Protein AF-A0A4R4WK61-F1 (afdb_monomer)

Organism: NCBI:txid1848329

Secondary structure (DSSP, 8-state):
--HHHHHTTT--SS----HHHHHHTTHHHHHHHHHTT---S-TTSHHHHHHHHHHHHHHHHHHHHHHHHHHHHHHHHHHHHHHHHHHHHHHHHHTTS-SS--TTSHHHHHHHHTTT-S---HHHHHHHHT--HHHHHHHHHHHHHTTS----------------

Structure (mmCIF, N/CA/C/O backbone):
data_AF-A0A4R4WK61-F1
#
_entry.id   AF-A0A4R4WK61-F1
#
loop_
_atom_site.group_PDB
_atom_site.id
_atom_site.type_symbol
_atom_site.label_atom_id
_atom_site.label_alt_id
_atom_site.label_comp_id
_atom_site.label_asym_id
_atom_site.label_entity_id
_atom_site.label_seq_id
_atom_site.pdbx_PDB_ins_code
_atom_site.Cartn_x
_atom_site.Cartn_y
_atom_site.Cartn_z
_atom_site.occupancy
_atom_site.B_iso_or_equiv
_atom_site.auth_seq_id
_atom_site.auth_comp_id
_atom_site.auth_asym_id
_atom_site.auth_atom_id
_atom_site.pdbx_PDB_model_num
ATOM 1 N N . MET A 1 1 ? 21.334 6.681 -13.373 1.00 48.00 1 MET A N 1
ATOM 2 C CA . MET A 1 1 ? 20.797 8.040 -13.157 1.00 48.00 1 MET A CA 1
ATOM 3 C C . MET A 1 1 ? 19.578 8.226 -14.051 1.00 48.00 1 MET A C 1
ATOM 5 O O . MET A 1 1 ? 19.728 8.581 -15.206 1.00 48.00 1 MET A O 1
ATOM 9 N N . VAL A 1 2 ? 18.388 7.900 -13.543 1.00 43.56 2 VAL A N 1
ATOM 10 C CA . VAL A 1 2 ? 17.091 8.141 -14.221 1.00 43.56 2 VAL A CA 1
ATOM 11 C C . VAL A 1 2 ? 16.213 9.038 -13.342 1.00 43.56 2 VAL A C 1
ATOM 13 O O . VAL A 1 2 ? 15.595 9.976 -13.834 1.00 43.56 2 VAL A O 1
ATOM 16 N N . HIS A 1 3 ? 16.278 8.849 -12.017 1.00 34.69 3 HIS A N 1
ATOM 17 C CA . HIS A 1 3 ? 15.588 9.678 -11.024 1.00 34.69 3 HIS A CA 1
ATOM 18 C C . HIS A 1 3 ? 15.905 11.181 -11.159 1.00 34.69 3 HIS A C 1
ATOM 20 O O . HIS A 1 3 ? 15.008 12.008 -11.071 1.00 34.69 3 HIS A O 1
ATOM 26 N N . THR A 1 4 ? 17.153 11.544 -11.470 1.00 37.31 4 THR A N 1
ATOM 27 C CA . THR A 1 4 ? 17.595 12.946 -11.564 1.00 37.31 4 THR A CA 1
ATOM 28 C C . THR A 1 4 ? 16.980 13.696 -12.753 1.00 37.31 4 THR A C 1
ATOM 30 O O . THR A 1 4 ? 16.791 14.908 -12.687 1.00 37.31 4 THR A O 1
ATOM 33 N N . VAL A 1 5 ? 16.639 12.993 -13.840 1.00 51.41 5 VAL A N 1
ATOM 34 C CA . VAL A 1 5 ? 16.038 13.608 -15.037 1.00 51.41 5 VAL A CA 1
ATOM 35 C C . VAL A 1 5 ? 14.544 13.874 -14.825 1.00 51.41 5 VAL A C 1
ATOM 37 O O . VAL A 1 5 ? 14.046 14.913 -15.255 1.00 51.41 5 VAL A O 1
ATOM 40 N N . LEU A 1 6 ? 13.845 12.993 -14.100 1.00 42.66 6 LEU A N 1
ATOM 41 C CA . LEU A 1 6 ? 12.418 13.147 -13.794 1.00 42.66 6 LEU A CA 1
ATOM 42 C C . LEU A 1 6 ? 12.159 14.266 -12.772 1.00 42.66 6 LEU A C 1
ATOM 44 O O . LEU A 1 6 ? 11.209 15.033 -12.926 1.00 42.66 6 LEU A O 1
ATOM 48 N N . THR A 1 7 ? 13.054 14.456 -11.796 1.00 39.53 7 THR A N 1
ATOM 49 C CA . THR A 1 7 ? 12.974 15.566 -10.828 1.00 39.53 7 THR A CA 1
ATOM 50 C C . THR A 1 7 ? 13.094 16.942 -11.495 1.00 39.53 7 THR A C 1
ATOM 52 O O . THR A 1 7 ? 12.473 17.902 -11.047 1.00 39.53 7 THR A O 1
ATOM 55 N N . ARG A 1 8 ? 13.828 17.054 -12.612 1.00 39.38 8 ARG A N 1
ATOM 56 C CA . ARG A 1 8 ? 14.071 18.340 -13.289 1.00 39.38 8 ARG A CA 1
ATOM 57 C C . ARG A 1 8 ? 12.855 18.882 -14.062 1.00 39.38 8 ARG A C 1
ATOM 59 O O . ARG A 1 8 ? 12.903 20.021 -14.515 1.00 39.38 8 ARG A O 1
ATOM 66 N N . ARG A 1 9 ? 11.775 18.101 -14.215 1.00 39.88 9 ARG A N 1
ATOM 67 C CA . ARG A 1 9 ? 10.531 18.516 -14.901 1.00 39.88 9 ARG A CA 1
ATOM 68 C C . ARG A 1 9 ? 9.332 18.762 -13.972 1.00 39.88 9 ARG A C 1
ATOM 70 O O . ARG A 1 9 ? 8.258 19.070 -14.470 1.00 39.88 9 ARG A O 1
ATOM 77 N N . GLY A 1 10 ? 9.510 18.683 -12.649 1.00 35.91 10 GLY A N 1
ATOM 78 C CA . GLY A 1 10 ? 8.531 19.198 -11.676 1.00 35.91 10 GLY A CA 1
ATOM 79 C C . GLY A 1 10 ? 7.211 18.423 -11.544 1.00 35.91 10 GLY A C 1
ATOM 80 O O . GLY A 1 10 ? 6.197 19.032 -11.227 1.00 35.91 10 GLY A O 1
ATOM 81 N N . LEU A 1 11 ? 7.194 17.104 -11.771 1.00 41.16 11 LEU A N 1
ATOM 82 C CA . LEU A 1 11 ? 5.950 16.319 -11.888 1.00 41.16 11 LEU A CA 1
ATOM 83 C C . LEU A 1 11 ? 5.511 15.509 -10.648 1.00 41.16 11 LEU A C 1
ATOM 85 O O . LEU A 1 11 ? 4.635 14.663 -10.784 1.00 41.16 11 LEU A O 1
ATOM 89 N N . THR A 1 12 ? 6.040 15.734 -9.438 1.00 32.94 12 THR A N 1
ATOM 90 C CA . THR A 1 12 ? 5.557 14.995 -8.245 1.00 32.94 12 THR A CA 1
ATOM 91 C C . THR A 1 12 ? 5.634 15.805 -6.950 1.00 32.94 12 THR A C 1
ATOM 93 O O . THR A 1 12 ? 6.731 16.097 -6.474 1.00 32.94 12 THR A O 1
ATOM 96 N N . THR A 1 13 ? 4.480 16.095 -6.337 1.00 41.44 13 THR A N 1
ATOM 97 C CA . THR A 1 13 ? 4.369 16.784 -5.029 1.00 41.44 13 THR A CA 1
ATOM 98 C C . THR A 1 13 ? 3.861 15.873 -3.903 1.00 41.44 13 THR A C 1
ATOM 100 O O . THR A 1 13 ? 3.838 16.281 -2.744 1.00 41.44 13 THR A O 1
ATOM 103 N N . ARG A 1 14 ? 3.470 14.624 -4.188 1.00 37.12 14 ARG A N 1
ATOM 104 C CA . ARG A 1 14 ? 3.131 13.622 -3.165 1.00 37.12 14 ARG A CA 1
ATOM 105 C C . ARG A 1 14 ? 3.084 12.228 -3.791 1.00 37.12 14 ARG A C 1
ATOM 107 O O . ARG A 1 14 ? 2.552 12.087 -4.879 1.00 37.12 14 ARG A O 1
ATOM 114 N N . ALA A 1 15 ? 3.624 11.246 -3.071 1.00 34.47 15 ALA A N 1
ATOM 115 C CA . ALA A 1 15 ? 3.823 9.846 -3.458 1.00 34.47 15 ALA A CA 1
ATOM 116 C C . ALA A 1 15 ? 4.936 9.614 -4.498 1.00 34.47 15 ALA A C 1
ATOM 118 O O . ALA A 1 15 ? 4.737 9.644 -5.708 1.00 34.47 15 ALA A O 1
ATOM 119 N N . ILE A 1 16 ? 6.135 9.310 -3.992 1.00 39.41 16 ILE A N 1
ATOM 120 C CA . ILE A 1 16 ? 7.123 8.553 -4.758 1.00 39.41 16 ILE A CA 1
ATOM 121 C C . ILE A 1 16 ? 6.567 7.130 -4.824 1.00 39.41 16 ILE A C 1
ATOM 123 O O . ILE A 1 16 ? 6.782 6.336 -3.909 1.00 39.41 16 ILE A O 1
ATOM 127 N N . LEU A 1 17 ? 5.823 6.815 -5.888 1.00 36.25 17 LEU A N 1
ATOM 128 C CA . LEU A 1 17 ? 5.718 5.431 -6.343 1.00 36.25 17 LEU A CA 1
ATOM 129 C C . LEU A 1 17 ? 7.150 4.896 -6.393 1.00 36.25 17 LEU A C 1
ATOM 131 O O . LEU A 1 17 ? 8.021 5.591 -6.934 1.00 36.25 17 LEU A O 1
ATOM 135 N N . PRO A 1 18 ? 7.450 3.721 -5.823 1.00 41.94 18 PRO A N 1
ATOM 136 C CA . PRO A 1 18 ? 8.773 3.154 -5.937 1.00 41.94 18 PRO A CA 1
ATOM 137 C C . PRO A 1 18 ? 8.938 2.653 -7.375 1.00 41.94 18 PRO A C 1
ATOM 139 O O . PRO A 1 18 ? 8.938 1.460 -7.655 1.00 41.94 18 PRO A O 1
ATOM 142 N N . ILE A 1 19 ? 9.138 3.593 -8.300 1.00 45.56 19 ILE A N 1
ATOM 143 C CA . ILE A 1 19 ? 9.627 3.370 -9.658 1.00 45.56 19 ILE A CA 1
ATOM 144 C C . ILE A 1 19 ? 10.901 2.523 -9.563 1.00 45.56 19 ILE A C 1
ATOM 146 O O . ILE A 1 19 ? 11.112 1.624 -10.362 1.00 45.56 19 ILE A O 1
ATOM 150 N N . SER A 1 20 ? 11.703 2.723 -8.512 1.00 44.22 20 SER A N 1
ATOM 151 C CA . SER A 1 20 ? 12.846 1.877 -8.176 1.00 44.22 20 SER A CA 1
ATOM 152 C C . SER A 1 20 ? 12.488 0.401 -7.965 1.00 44.22 20 SER A C 1
ATOM 154 O O . SER A 1 20 ? 13.277 -0.436 -8.372 1.00 44.22 20 SER A O 1
ATOM 156 N N . LEU A 1 21 ? 11.336 0.062 -7.373 1.00 44.78 21 LEU A N 1
ATOM 157 C CA . LEU A 1 21 ? 10.900 -1.323 -7.127 1.00 44.78 21 LEU A CA 1
ATOM 158 C C . LEU A 1 21 ? 10.394 -1.986 -8.418 1.00 44.78 21 LEU A C 1
ATOM 160 O O . LEU A 1 21 ? 10.748 -3.128 -8.691 1.00 44.78 21 LEU A O 1
ATOM 164 N N . VAL A 1 22 ? 9.667 -1.236 -9.253 1.00 47.22 22 VAL A N 1
ATOM 165 C CA . VAL A 1 22 ? 9.215 -1.677 -10.589 1.00 47.22 22 VAL A CA 1
ATOM 166 C C . VAL A 1 22 ? 10.388 -1.814 -11.574 1.00 47.22 22 VAL A C 1
ATOM 168 O O . VAL A 1 22 ? 10.387 -2.680 -12.445 1.00 47.22 22 VAL A O 1
ATOM 171 N N . LEU A 1 23 ? 11.435 -0.997 -11.424 1.00 41.59 23 LEU A N 1
ATOM 172 C CA . LEU A 1 23 ? 12.680 -1.140 -12.184 1.00 41.59 23 LEU A CA 1
ATOM 173 C C . LEU A 1 23 ? 13.557 -2.285 -11.649 1.00 41.59 23 LEU A C 1
ATOM 175 O O . LEU A 1 23 ? 14.231 -2.944 -12.441 1.00 41.59 23 LEU A O 1
ATOM 179 N N . LEU A 1 24 ? 13.534 -2.563 -10.337 1.00 42.50 24 LEU A N 1
ATOM 180 C CA . LEU A 1 24 ? 14.299 -3.661 -9.731 1.00 42.50 24 LEU A CA 1
ATOM 181 C C . LEU A 1 24 ? 13.788 -5.033 -10.188 1.00 42.50 24 LEU A C 1
ATOM 183 O O . LEU A 1 24 ? 14.590 -5.926 -10.461 1.00 42.50 24 LEU A O 1
ATOM 187 N N . THR A 1 25 ? 12.470 -5.196 -10.338 1.00 48.44 25 THR A N 1
ATOM 188 C CA . THR A 1 25 ? 11.865 -6.447 -10.827 1.00 48.44 25 THR A CA 1
ATOM 189 C C . THR A 1 25 ? 12.228 -6.764 -12.281 1.00 48.44 25 THR A C 1
ATOM 191 O O . THR A 1 25 ? 12.015 -7.889 -12.728 1.00 48.44 25 THR A O 1
ATOM 194 N N . ARG A 1 26 ? 12.823 -5.817 -13.028 1.00 51.31 26 ARG A N 1
ATOM 195 C CA . ARG A 1 26 ? 13.281 -6.011 -14.419 1.00 51.31 26 ARG A CA 1
ATOM 196 C C . ARG A 1 26 ? 14.705 -5.495 -14.661 1.00 51.31 26 ARG A C 1
ATOM 198 O O . ARG A 1 26 ? 15.026 -5.044 -15.765 1.00 51.31 26 ARG A O 1
ATOM 205 N N . SER A 1 27 ? 15.561 -5.622 -13.641 1.00 51.97 27 SER A N 1
ATOM 206 C CA . SER A 1 27 ? 16.988 -5.252 -13.637 1.00 51.97 27 SER A CA 1
ATOM 207 C C . SER A 1 27 ? 17.730 -5.656 -14.919 1.00 51.97 27 SER A C 1
ATOM 209 O O . SER A 1 27 ? 18.519 -4.877 -15.457 1.00 51.97 27 SER A O 1
ATOM 211 N N . ASP A 1 28 ? 17.416 -6.827 -15.477 1.00 47.22 28 ASP A N 1
ATOM 212 C CA . ASP A 1 28 ? 18.103 -7.337 -16.660 1.00 47.22 28 ASP A CA 1
ATOM 213 C C . ASP A 1 28 ? 17.833 -6.518 -17.929 1.00 47.22 28 ASP A C 1
ATOM 215 O O . ASP A 1 28 ? 18.715 -6.392 -18.770 1.00 47.22 28 ASP A O 1
ATOM 219 N N . ALA A 1 29 ? 16.644 -5.929 -18.101 1.00 49.31 29 ALA A N 1
ATOM 220 C CA . ALA A 1 29 ? 16.337 -5.121 -19.287 1.00 49.31 29 ALA A CA 1
ATOM 221 C C . ALA A 1 29 ? 17.086 -3.778 -19.268 1.00 49.31 29 ALA A C 1
ATOM 223 O O . ALA A 1 29 ? 17.592 -3.328 -20.297 1.00 49.31 29 ALA A O 1
ATOM 224 N N . TYR A 1 30 ? 17.225 -3.187 -18.079 1.00 44.44 30 TYR A N 1
ATOM 225 C CA . TYR A 1 30 ? 17.988 -1.962 -17.849 1.00 44.44 30 TYR A CA 1
ATOM 226 C C . TYR A 1 30 ? 19.501 -2.186 -18.031 1.00 44.44 30 TYR A C 1
ATOM 228 O O . TYR A 1 30 ? 20.161 -1.417 -18.732 1.00 44.44 30 TYR A O 1
ATOM 236 N N . ILE A 1 31 ? 20.045 -3.279 -17.476 1.00 54.47 31 ILE A N 1
ATOM 237 C CA . ILE A 1 31 ? 21.460 -3.662 -17.633 1.00 54.47 31 ILE A CA 1
ATOM 238 C C . ILE A 1 31 ? 21.774 -4.029 -19.093 1.00 54.47 31 ILE A C 1
ATOM 240 O O . ILE A 1 31 ? 22.788 -3.577 -19.631 1.00 54.47 31 ILE A O 1
ATOM 244 N N . ARG A 1 32 ? 20.897 -4.781 -19.778 1.00 52.72 32 ARG A N 1
ATOM 245 C CA . ARG A 1 32 ? 21.059 -5.111 -21.209 1.00 52.72 32 ARG A CA 1
ATOM 246 C C . ARG A 1 32 ? 21.086 -3.856 -22.082 1.00 52.72 32 ARG A C 1
ATOM 248 O O . ARG A 1 32 ? 21.936 -3.757 -22.964 1.00 52.72 32 ARG A O 1
ATOM 255 N N . GLY A 1 33 ? 20.232 -2.875 -21.783 1.00 51.53 33 GLY A N 1
ATOM 256 C CA . GLY A 1 33 ? 20.245 -1.567 -22.439 1.00 51.53 33 GLY A CA 1
ATOM 257 C C . GLY A 1 33 ? 21.578 -0.834 -22.260 1.00 51.53 33 GLY A C 1
ATOM 258 O O . GLY A 1 33 ? 22.183 -0.413 -23.238 1.00 51.53 33 GLY A O 1
ATOM 259 N N . LEU A 1 34 ? 22.103 -0.746 -21.039 1.00 49.38 34 LEU A N 1
ATOM 260 C CA . LEU A 1 34 ? 23.403 -0.108 -20.779 1.00 49.38 34 LEU A CA 1
ATOM 261 C C . LEU A 1 34 ? 24.590 -0.833 -21.436 1.00 49.38 34 LEU A C 1
ATOM 263 O O . LEU A 1 34 ? 25.574 -0.194 -21.805 1.00 49.38 34 LEU A O 1
ATOM 267 N N . THR A 1 35 ? 24.500 -2.153 -21.608 1.00 52.41 35 THR A N 1
ATOM 268 C CA . THR A 1 35 ? 25.597 -2.971 -22.153 1.00 52.41 35 THR A CA 1
ATOM 269 C C . THR A 1 35 ? 25.741 -2.818 -23.670 1.00 52.41 35 THR A C 1
ATOM 271 O O . THR A 1 35 ? 26.856 -2.835 -24.188 1.00 52.41 35 THR A O 1
ATOM 274 N N . ALA A 1 36 ? 24.635 -2.589 -24.382 1.00 51.09 36 ALA A N 1
ATOM 275 C CA . ALA A 1 36 ? 24.626 -2.405 -25.834 1.00 51.09 36 ALA A CA 1
ATOM 276 C C . ALA A 1 36 ? 25.212 -1.055 -26.306 1.00 51.09 36 ALA A C 1
ATOM 278 O O . ALA A 1 36 ? 25.444 -0.876 -27.497 1.00 51.09 36 ALA A O 1
ATOM 279 N N . TYR A 1 37 ? 25.526 -0.132 -25.387 1.00 42.84 37 TYR A N 1
ATOM 280 C CA . TYR A 1 37 ? 26.202 1.136 -25.699 1.00 42.84 37 TYR A CA 1
ATOM 281 C C . TYR A 1 37 ? 27.723 0.987 -25.921 1.00 42.84 37 TYR A C 1
ATOM 283 O O . TYR A 1 37 ? 28.417 1.955 -26.228 1.00 42.84 37 TYR A O 1
ATOM 291 N N . ARG A 1 38 ? 28.286 -0.218 -25.774 1.00 49.09 38 ARG A N 1
ATOM 292 C CA . ARG A 1 38 ? 29.709 -0.468 -26.040 1.00 49.09 38 ARG A CA 1
ATOM 293 C C . ARG A 1 38 ? 29.955 -0.748 -27.524 1.00 49.09 38 ARG A C 1
ATOM 295 O O . ARG A 1 38 ? 30.228 -1.885 -27.893 1.00 49.09 38 ARG A O 1
ATOM 302 N N . TYR A 1 39 ? 29.899 0.284 -28.366 1.00 51.16 39 TYR A N 1
ATOM 303 C CA . TYR A 1 39 ? 30.514 0.218 -29.696 1.00 51.16 39 TYR A CA 1
ATOM 304 C C . TYR A 1 39 ? 31.917 0.840 -29.658 1.00 51.16 39 TYR A C 1
ATOM 306 O O . TYR A 1 39 ? 32.099 1.948 -29.158 1.00 51.16 39 TYR A O 1
ATOM 314 N N . ALA A 1 40 ? 32.911 0.099 -30.153 1.00 52.12 40 ALA A N 1
ATOM 315 C CA . ALA A 1 40 ? 34.336 0.441 -30.141 1.00 52.12 40 ALA A CA 1
ATOM 316 C C . ALA A 1 40 ? 34.817 0.936 -31.526 1.00 52.12 40 ALA A C 1
ATOM 318 O O . ALA A 1 40 ? 35.757 0.383 -32.090 1.00 52.12 40 ALA A O 1
ATOM 319 N N . GLY A 1 41 ? 34.152 1.951 -32.097 1.00 57.12 41 GLY A N 1
ATOM 320 C CA . GLY A 1 41 ? 34.471 2.520 -33.419 1.00 57.12 41 GLY A CA 1
ATOM 321 C C . GLY A 1 41 ? 33.985 3.967 -33.594 1.00 57.12 41 GLY A C 1
ATOM 322 O O . GLY A 1 41 ? 33.367 4.516 -32.685 1.00 57.12 41 GLY A O 1
ATOM 323 N N . ASP A 1 42 ? 34.277 4.587 -34.747 1.00 57.62 42 ASP A N 1
ATOM 324 C CA . ASP A 1 42 ? 33.955 5.997 -35.033 1.00 57.62 42 ASP A CA 1
ATOM 325 C C . ASP A 1 42 ? 32.443 6.289 -34.957 1.00 57.62 42 ASP A C 1
ATOM 327 O O . ASP A 1 42 ? 31.625 5.594 -35.562 1.00 57.62 42 ASP A O 1
ATOM 331 N N . ALA A 1 43 ? 32.068 7.336 -34.219 1.00 58.94 43 ALA A N 1
ATOM 332 C CA . ALA A 1 43 ? 30.680 7.652 -33.870 1.00 58.94 43 ALA A CA 1
ATOM 333 C C . ALA A 1 43 ? 29.829 8.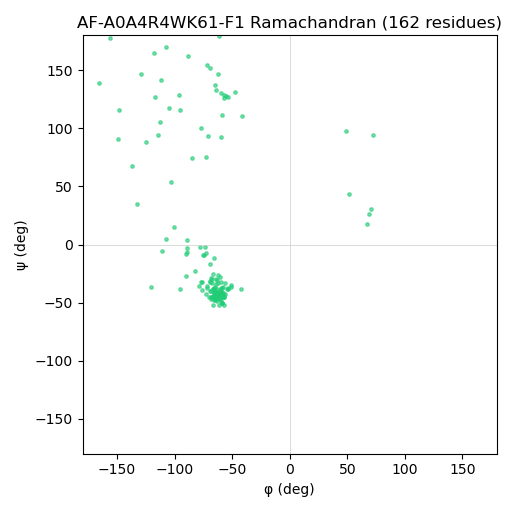109 -35.073 1.00 58.94 43 ALA A C 1
ATOM 335 O O . ALA A 1 43 ? 28.599 8.124 -34.998 1.00 58.94 43 ALA A O 1
ATOM 336 N N . GLY A 1 44 ? 30.472 8.495 -36.179 1.00 62.97 44 GLY A N 1
ATOM 337 C CA . GLY A 1 44 ? 29.815 8.978 -37.392 1.00 62.97 44 GLY A CA 1
ATOM 338 C C . GLY A 1 44 ? 29.469 7.902 -38.423 1.00 62.97 44 GLY A C 1
ATOM 339 O O . GLY A 1 44 ? 28.777 8.230 -39.395 1.00 62.97 44 GLY A O 1
ATOM 340 N N . SER A 1 45 ? 29.922 6.655 -38.249 1.00 71.81 45 SER A N 1
ATOM 341 C CA . SER A 1 45 ? 29.800 5.619 -39.280 1.00 71.81 45 SER A CA 1
ATOM 342 C C . SER A 1 45 ? 28.346 5.162 -39.509 1.00 71.81 45 SER A C 1
ATOM 344 O O . SER A 1 45 ? 27.511 5.230 -38.596 1.00 71.81 45 SER A O 1
ATOM 346 N N . PRO A 1 46 ? 27.995 4.702 -40.725 1.00 73.06 46 PRO A N 1
ATOM 347 C CA . PRO A 1 46 ? 26.694 4.089 -41.001 1.00 73.06 46 PRO A CA 1
ATOM 348 C C . PRO A 1 46 ? 26.362 2.933 -40.046 1.00 73.06 46 PRO A C 1
ATOM 350 O O . PRO A 1 46 ? 25.224 2.816 -39.594 1.00 73.06 46 PRO A O 1
ATOM 353 N N . GLU A 1 47 ? 27.361 2.132 -39.678 1.00 70.75 47 GLU A N 1
ATOM 354 C CA . GLU A 1 47 ? 27.241 0.995 -38.764 1.00 70.75 47 GLU A CA 1
ATOM 355 C C . GLU A 1 47 ? 26.940 1.458 -37.330 1.00 70.75 47 GLU A C 1
ATOM 357 O O . GLU A 1 47 ? 26.079 0.881 -36.663 1.00 70.75 47 GLU A O 1
ATOM 362 N N . ALA A 1 48 ? 27.572 2.546 -36.870 1.00 68.88 48 ALA A N 1
ATOM 363 C CA . ALA A 1 48 ? 27.285 3.140 -35.564 1.00 68.88 48 ALA A CA 1
ATOM 364 C C . ALA A 1 48 ? 25.844 3.672 -35.489 1.00 68.88 48 ALA A C 1
ATOM 366 O O . ALA A 1 48 ? 25.148 3.446 -34.498 1.00 68.88 48 ALA A O 1
ATOM 367 N N . ARG A 1 49 ? 25.348 4.315 -36.557 1.00 73.12 49 ARG A N 1
ATOM 368 C CA . ARG A 1 49 ? 23.952 4.788 -36.624 1.00 73.12 49 ARG A CA 1
ATOM 369 C C . ARG A 1 49 ? 22.948 3.637 -36.624 1.00 73.12 49 ARG A C 1
ATOM 371 O O . ARG A 1 49 ? 21.926 3.740 -35.952 1.00 73.12 49 ARG A O 1
ATOM 378 N N . GLN A 1 50 ? 23.240 2.544 -37.329 1.00 74.81 50 GLN A N 1
ATOM 379 C CA . GLN A 1 50 ? 22.403 1.339 -37.309 1.00 74.81 50 GLN A CA 1
ATOM 380 C C . GLN A 1 50 ? 22.381 0.684 -35.923 1.00 74.81 50 GLN A C 1
ATOM 382 O O . GLN A 1 50 ? 21.313 0.304 -35.446 1.00 74.81 50 GLN A O 1
ATOM 387 N N . GLY A 1 51 ? 23.532 0.612 -35.247 1.00 70.81 51 GLY A N 1
ATOM 388 C CA . GLY A 1 51 ? 23.619 0.129 -33.868 1.00 70.81 51 GLY A CA 1
ATOM 389 C C . GLY A 1 51 ? 22.788 0.973 -32.896 1.00 70.81 51 GL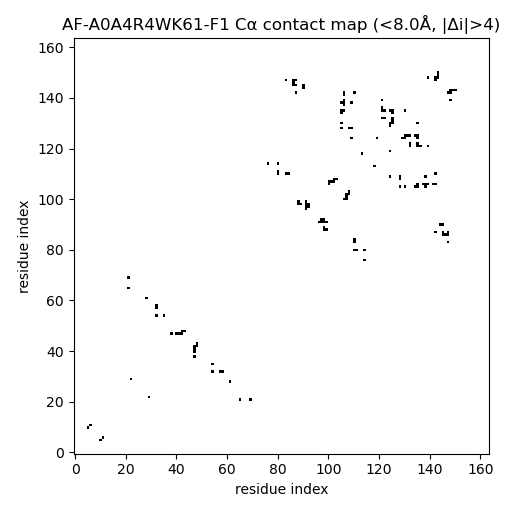Y A C 1
ATOM 390 O O . GLY A 1 51 ? 22.063 0.422 -32.068 1.00 70.81 51 GLY A O 1
ATOM 391 N N . ILE A 1 52 ? 22.826 2.302 -33.041 1.00 78.44 52 ILE A N 1
ATOM 392 C CA . ILE A 1 52 ? 22.009 3.229 -32.245 1.00 78.44 52 ILE A CA 1
ATOM 393 C C . ILE A 1 52 ? 20.514 3.042 -32.532 1.00 78.44 52 ILE A C 1
ATOM 395 O O . ILE A 1 52 ? 19.740 2.956 -31.583 1.00 78.44 52 ILE A O 1
ATOM 399 N N . ASP A 1 53 ? 20.088 2.950 -33.796 1.00 75.44 53 ASP A N 1
ATOM 400 C CA . ASP A 1 53 ? 18.668 2.752 -34.137 1.00 75.44 53 ASP A CA 1
ATOM 401 C C . ASP A 1 53 ? 18.139 1.414 -33.599 1.00 75.44 53 ASP A C 1
ATOM 403 O O . ASP A 1 53 ? 17.084 1.364 -32.963 1.00 75.44 53 ASP A O 1
ATOM 407 N N . ALA A 1 54 ? 18.905 0.332 -33.769 1.00 74.88 54 ALA A N 1
ATOM 408 C CA . ALA A 1 54 ? 18.560 -0.979 -33.227 1.00 74.88 54 ALA A CA 1
ATOM 409 C C . ALA A 1 54 ? 18.425 -0.936 -31.697 1.00 74.88 54 ALA A C 1
ATOM 411 O O . ALA A 1 54 ? 17.459 -1.457 -31.133 1.00 74.88 54 ALA A O 1
ATOM 412 N N . TRP A 1 55 ? 19.354 -0.259 -31.022 1.00 72.00 55 TRP A N 1
ATOM 413 C CA . TRP A 1 55 ? 19.298 -0.078 -29.579 1.00 72.00 55 TRP A CA 1
ATOM 414 C C . TRP A 1 55 ? 18.104 0.771 -29.130 1.00 72.00 55 TRP A C 1
ATOM 416 O O . TRP A 1 55 ? 17.405 0.389 -28.190 1.00 72.00 55 TRP A O 1
ATOM 426 N N . LEU A 1 56 ? 17.826 1.884 -29.814 1.00 78.75 56 LEU A N 1
ATOM 427 C CA . LEU A 1 56 ? 16.690 2.756 -29.516 1.00 78.75 56 LEU A CA 1
ATOM 428 C C . LEU A 1 56 ? 15.363 2.009 -29.650 1.00 78.75 56 LEU A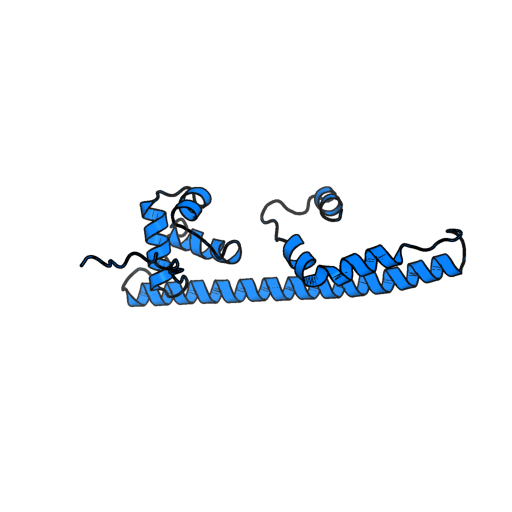 C 1
ATOM 430 O O . LEU A 1 56 ? 14.504 2.152 -28.784 1.00 78.75 56 LEU A O 1
ATOM 434 N N . ARG A 1 57 ? 15.201 1.163 -30.674 1.00 77.06 57 ARG A N 1
ATOM 435 C CA . ARG A 1 57 ? 14.001 0.321 -30.829 1.00 77.06 57 ARG A CA 1
ATOM 436 C C . ARG A 1 57 ? 13.814 -0.624 -29.647 1.00 77.06 57 ARG A C 1
ATOM 438 O O . ARG A 1 57 ? 12.719 -0.694 -29.093 1.00 77.06 57 ARG A O 1
ATOM 445 N N . VAL A 1 58 ? 14.880 -1.312 -29.232 1.00 76.81 58 VAL A N 1
ATOM 446 C CA . VAL A 1 58 ? 14.848 -2.218 -28.071 1.00 76.81 58 VAL A CA 1
ATOM 447 C C . VAL A 1 58 ? 14.526 -1.450 -26.790 1.00 76.81 58 VAL A C 1
ATOM 449 O O . VAL A 1 58 ? 13.686 -1.885 -26.002 1.00 76.81 58 VAL A O 1
ATOM 452 N N . PHE A 1 59 ? 15.155 -0.294 -26.588 1.00 75.06 59 PHE A N 1
ATOM 453 C CA . PHE A 1 59 ? 14.935 0.545 -25.416 1.00 75.06 59 PHE A CA 1
ATOM 454 C C . PHE A 1 59 ? 13.498 1.078 -25.345 1.00 75.06 59 PHE A C 1
ATOM 456 O O . PHE A 1 59 ? 12.865 1.001 -24.290 1.00 75.06 59 PHE A O 1
ATOM 463 N N . LEU A 1 60 ? 12.958 1.584 -26.457 1.00 80.75 60 LEU A N 1
ATOM 464 C CA . LEU A 1 60 ? 11.588 2.092 -26.523 1.00 80.75 60 LEU A CA 1
ATOM 465 C C . LEU A 1 60 ? 10.570 0.974 -26.278 1.00 80.75 60 LEU A C 1
ATOM 467 O O . LEU A 1 60 ? 9.674 1.153 -25.459 1.00 80.75 60 LEU A O 1
ATOM 471 N N . ALA A 1 61 ? 10.751 -0.198 -26.892 1.00 76.00 61 ALA A N 1
ATOM 472 C CA . ALA A 1 61 ? 9.885 -1.354 -26.655 1.00 76.00 61 ALA A CA 1
ATOM 473 C C . ALA A 1 61 ? 9.911 -1.804 -25.183 1.00 76.00 61 ALA A C 1
ATOM 475 O O . ALA A 1 61 ? 8.864 -2.047 -24.577 1.00 76.00 61 ALA A O 1
ATOM 476 N N . ALA A 1 62 ? 11.100 -1.854 -24.573 1.00 73.69 62 ALA A N 1
ATOM 477 C CA . ALA A 1 62 ? 11.246 -2.171 -23.155 1.00 73.69 62 ALA A CA 1
ATOM 478 C C . ALA A 1 62 ? 10.578 -1.117 -22.254 1.00 73.69 62 ALA A C 1
ATOM 480 O O . ALA A 1 62 ? 9.965 -1.477 -21.250 1.00 73.69 62 ALA A O 1
ATOM 481 N N . THR A 1 63 ? 10.664 0.164 -22.623 1.00 76.88 63 THR A N 1
ATOM 482 C CA . THR A 1 63 ? 10.056 1.278 -21.879 1.00 76.88 63 THR A CA 1
ATOM 483 C C . THR A 1 63 ? 8.532 1.222 -21.930 1.00 76.88 63 THR A C 1
ATOM 485 O O . THR A 1 63 ? 7.900 1.336 -20.884 1.00 76.88 63 THR A O 1
ATOM 488 N N . VAL A 1 64 ? 7.946 0.983 -23.108 1.00 78.44 64 VAL A N 1
ATOM 489 C CA . VAL A 1 64 ? 6.492 0.799 -23.268 1.00 78.44 64 VAL A CA 1
ATOM 490 C C . VAL A 1 64 ? 6.014 -0.374 -22.423 1.00 78.44 64 VAL A C 1
ATOM 492 O O . VAL A 1 64 ? 5.137 -0.208 -21.583 1.00 78.44 64 VAL A O 1
ATOM 495 N N . THR A 1 65 ? 6.683 -1.525 -22.543 1.00 76.50 65 THR A N 1
ATOM 496 C CA . THR A 1 65 ? 6.318 -2.706 -21.751 1.00 76.50 65 THR A CA 1
ATOM 497 C C . THR A 1 65 ? 6.389 -2.400 -20.252 1.00 76.50 65 THR A C 1
ATOM 499 O O . THR A 1 65 ? 5.540 -2.844 -19.490 1.00 76.50 65 THR A O 1
ATOM 502 N N . ALA A 1 66 ? 7.412 -1.674 -19.787 1.00 71.69 66 ALA A N 1
ATOM 503 C CA . ALA A 1 66 ? 7.547 -1.313 -18.377 1.00 71.69 66 ALA A CA 1
ATOM 504 C C . ALA A 1 66 ? 6.436 -0.366 -17.896 1.00 71.69 66 ALA A C 1
ATOM 506 O O . ALA A 1 66 ? 5.974 -0.532 -16.769 1.00 71.69 66 ALA A O 1
ATOM 507 N N . ALA A 1 67 ? 5.998 0.579 -18.732 1.00 76.44 67 ALA A N 1
ATOM 508 C CA . ALA A 1 67 ? 4.875 1.461 -18.424 1.00 76.44 67 ALA A CA 1
ATOM 509 C C . ALA A 1 67 ? 3.571 0.663 -18.265 1.00 76.44 67 ALA A C 1
ATOM 511 O O . ALA A 1 67 ? 2.929 0.766 -17.226 1.00 76.44 67 ALA A O 1
ATOM 512 N N . GLU A 1 68 ? 3.269 -0.234 -19.207 1.00 79.62 68 GLU A N 1
ATOM 513 C CA . GLU A 1 68 ? 2.094 -1.117 -19.132 1.00 79.62 68 GLU A CA 1
ATOM 514 C C . GLU A 1 68 ? 2.121 -2.010 -17.878 1.00 79.62 68 GLU A C 1
ATOM 516 O O . GLU A 1 68 ? 1.095 -2.264 -17.256 1.00 79.62 68 GLU A O 1
ATOM 521 N N . GLN A 1 69 ? 3.298 -2.500 -17.465 1.00 72.69 69 GLN A N 1
ATOM 522 C CA . GLN A 1 69 ? 3.414 -3.248 -16.206 1.00 72.69 69 GLN A CA 1
ATOM 523 C C . GLN A 1 69 ? 3.125 -2.379 -14.981 1.00 72.69 69 GLN A C 1
ATOM 525 O O . GLN A 1 69 ? 2.506 -2.854 -14.034 1.00 72.69 69 GLN A O 1
ATOM 530 N N . ALA A 1 70 ? 3.621 -1.142 -14.976 1.00 74.81 70 ALA A N 1
ATOM 531 C CA . ALA A 1 70 ? 3.433 -0.225 -13.863 1.00 74.81 70 ALA A CA 1
ATOM 532 C C . ALA A 1 70 ? 1.960 0.175 -13.709 1.00 74.81 70 ALA A C 1
ATOM 534 O O . ALA A 1 70 ? 1.485 0.258 -12.581 1.00 74.81 70 ALA A O 1
ATOM 535 N N . GLU A 1 71 ? 1.255 0.376 -14.824 1.00 78.56 71 GLU A N 1
ATOM 536 C CA . GLU A 1 71 ? -0.189 0.636 -14.848 1.00 78.56 71 GLU A CA 1
ATOM 537 C C . GLU A 1 71 ? -0.965 -0.544 -14.260 1.00 78.56 71 GLU A C 1
ATOM 539 O O . GLU A 1 71 ? -1.676 -0.365 -13.278 1.00 78.56 71 GLU A O 1
ATOM 544 N N . ARG A 1 72 ? -0.717 -1.771 -14.739 1.00 80.00 72 ARG A N 1
ATOM 545 C CA . ARG A 1 72 ? -1.377 -2.969 -14.188 1.00 80.00 72 ARG A CA 1
ATOM 546 C C . ARG A 1 72 ? -1.118 -3.165 -12.698 1.00 80.00 72 ARG A C 1
ATOM 548 O O . ARG A 1 72 ? -2.023 -3.514 -11.955 1.00 80.00 72 ARG A O 1
ATOM 555 N N . PHE A 1 73 ? 0.109 -2.919 -12.246 1.00 77.06 73 PHE A N 1
ATOM 556 C CA . PHE A 1 73 ? 0.427 -2.991 -10.822 1.00 77.06 73 PHE A CA 1
ATOM 557 C C . PHE A 1 73 ? -0.312 -1.917 -10.009 1.00 77.06 73 PHE A C 1
ATOM 559 O O . PHE A 1 73 ? -0.717 -2.175 -8.879 1.00 77.06 73 PHE A O 1
ATOM 566 N N . ALA A 1 74 ? -0.491 -0.713 -10.559 1.00 77.88 74 ALA A N 1
ATOM 567 C CA . ALA A 1 74 ? -1.277 0.328 -9.904 1.00 77.88 74 ALA A CA 1
ATOM 568 C C . ALA A 1 74 ? -2.755 -0.077 -9.783 1.00 77.88 74 ALA A C 1
ATOM 570 O O . ALA A 1 74 ? -3.332 0.121 -8.715 1.00 77.88 74 ALA A O 1
ATOM 571 N N . ASP A 1 75 ? -3.318 -0.698 -10.821 1.00 81.12 75 ASP A N 1
ATOM 572 C CA . ASP A 1 75 ? -4.687 -1.224 -10.807 1.00 81.12 75 ASP A CA 1
ATOM 573 C C . ASP A 1 75 ? -4.846 -2.340 -9.759 1.00 81.12 75 ASP A C 1
ATOM 575 O O . ASP A 1 75 ? -5.746 -2.283 -8.926 1.00 81.12 75 ASP A O 1
ATOM 579 N N . GLU A 1 76 ? -3.913 -3.297 -9.700 1.00 84.25 76 GLU A N 1
ATOM 580 C CA . GLU A 1 76 ? -3.910 -4.365 -8.683 1.00 84.25 76 GLU A CA 1
ATOM 581 C C . GLU A 1 76 ? -3.848 -3.806 -7.244 1.00 84.25 76 GLU A C 1
ATOM 583 O O . GLU A 1 76 ? -4.494 -4.324 -6.329 1.00 84.25 76 GLU A O 1
ATOM 588 N N . LEU A 1 77 ? -3.086 -2.727 -7.019 1.00 82.44 77 LEU A N 1
ATOM 589 C CA . LEU A 1 77 ? -3.039 -2.048 -5.719 1.00 82.44 77 LEU A CA 1
ATOM 590 C C . LEU A 1 77 ? -4.346 -1.314 -5.385 1.00 82.44 77 LEU A C 1
ATOM 592 O O . LEU A 1 77 ? -4.683 -1.189 -4.203 1.00 82.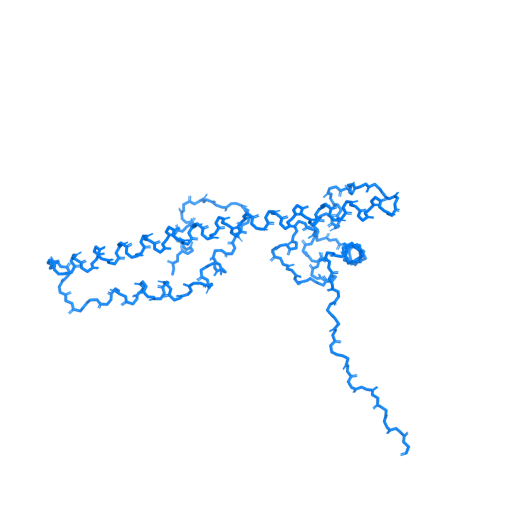44 77 LEU A O 1
ATOM 596 N N . GLU A 1 78 ? -5.052 -0.799 -6.391 1.00 83.75 78 GLU A N 1
ATOM 597 C CA . GLU A 1 78 ? -6.374 -0.192 -6.227 1.00 83.75 78 GLU A CA 1
ATOM 598 C C . GLU A 1 78 ? -7.398 -1.244 -5.810 1.00 83.75 78 GLU A C 1
ATOM 600 O O . GLU A 1 78 ? -8.026 -1.101 -4.762 1.00 83.75 78 GLU A O 1
ATOM 605 N N . GLU A 1 79 ? -7.479 -2.342 -6.562 1.00 88.38 79 GLU A N 1
ATOM 606 C CA . GLU A 1 79 ? -8.390 -3.457 -6.297 1.00 88.38 79 GLU A CA 1
ATOM 607 C C . GLU A 1 79 ? -8.170 -4.042 -4.896 1.00 88.38 79 GLU A C 1
ATOM 609 O O . GLU A 1 79 ? -9.117 -4.228 -4.128 1.00 88.38 79 GLU A O 1
ATOM 614 N N . MET A 1 80 ? -6.908 -4.259 -4.506 1.00 88.62 80 MET A N 1
ATOM 615 C CA . MET A 1 80 ? -6.562 -4.735 -3.164 1.00 88.62 80 MET A CA 1
ATOM 616 C C . MET A 1 80 ? -7.022 -3.756 -2.074 1.00 88.62 80 MET A C 1
ATOM 618 O O . MET A 1 80 ? -7.488 -4.171 -1.008 1.00 88.62 80 MET A O 1
ATOM 622 N N . ARG A 1 81 ? -6.895 -2.445 -2.316 1.00 87.06 81 ARG A N 1
ATOM 623 C CA . ARG A 1 81 ? -7.322 -1.420 -1.360 1.00 87.06 81 ARG A CA 1
ATOM 624 C C . ARG A 1 81 ? -8.839 -1.419 -1.204 1.00 87.06 81 ARG A C 1
ATOM 626 O O . ARG A 1 81 ? -9.323 -1.396 -0.071 1.00 87.06 81 ARG A O 1
ATOM 633 N N . GLU A 1 82 ? -9.580 -1.480 -2.305 1.00 91.06 82 GLU A N 1
ATOM 634 C CA . GLU A 1 82 ? -11.041 -1.583 -2.288 1.00 91.06 82 GLU A CA 1
ATOM 635 C C . GLU A 1 82 ? -11.507 -2.841 -1.547 1.00 91.06 82 GLU A C 1
ATOM 637 O O . GLU A 1 82 ? -12.379 -2.759 -0.676 1.00 91.06 82 GLU A O 1
ATOM 642 N N . GLU A 1 83 ? -10.873 -3.987 -1.811 1.00 93.81 83 GLU A N 1
ATOM 643 C CA . GLU A 1 83 ? -11.173 -5.244 -1.127 1.00 93.81 83 GLU A CA 1
ATOM 644 C C . GLU A 1 83 ? -10.991 -5.121 0.393 1.00 93.81 83 GLU A C 1
ATOM 646 O O . GLU A 1 83 ? -11.837 -5.571 1.175 1.00 93.81 83 GLU A O 1
ATOM 651 N N . TRP A 1 84 ? -9.899 -4.501 0.842 1.00 94.12 84 TRP A N 1
ATOM 652 C CA . TRP A 1 84 ? -9.634 -4.327 2.267 1.00 94.12 84 TRP A CA 1
ATOM 653 C C . TRP A 1 84 ? -10.598 -3.348 2.938 1.00 94.12 84 TRP A C 1
ATOM 655 O O . TRP A 1 84 ? -11.060 -3.627 4.047 1.00 94.12 84 TRP A O 1
ATOM 665 N N . HIS A 1 85 ? -10.946 -2.238 2.280 1.00 93.19 85 HIS A N 1
ATOM 666 C CA . HIS A 1 85 ? -11.974 -1.308 2.769 1.00 93.19 85 HIS A CA 1
ATOM 667 C C . HIS A 1 85 ? -13.329 -1.998 2.907 1.00 93.19 85 HIS A C 1
ATOM 669 O O . HIS A 1 85 ? -14.001 -1.864 3.931 1.00 93.19 85 HIS A O 1
ATOM 675 N N . GLU A 1 86 ? -13.708 -2.802 1.919 1.00 95.12 86 GLU A N 1
ATOM 676 C CA . GLU A 1 86 ? -14.932 -3.593 1.944 1.00 95.12 86 GLU A CA 1
ATOM 677 C C . GLU A 1 86 ? -14.924 -4.621 3.086 1.00 95.12 86 GLU A C 1
ATOM 679 O O . GLU A 1 86 ? -15.896 -4.734 3.841 1.00 95.12 86 GLU A O 1
ATOM 684 N N . ARG A 1 87 ? -13.817 -5.353 3.257 1.00 95.75 87 ARG A N 1
ATOM 685 C CA . ARG A 1 87 ? -13.649 -6.336 4.335 1.00 95.75 87 ARG A CA 1
ATOM 686 C C . ARG A 1 87 ? -13.731 -5.677 5.711 1.00 95.75 87 ARG A C 1
ATOM 688 O O . ARG A 1 87 ? -14.420 -6.192 6.592 1.00 95.75 87 ARG A O 1
ATOM 695 N N . HIS A 1 88 ? -13.086 -4.524 5.889 1.00 95.88 88 HIS A N 1
ATOM 696 C CA . HIS A 1 88 ? -13.145 -3.750 7.129 1.00 95.88 88 HIS A CA 1
ATOM 697 C C . HIS A 1 88 ? -14.562 -3.254 7.425 1.00 95.88 88 HIS A C 1
ATOM 699 O O . HIS A 1 88 ? -15.035 -3.394 8.555 1.00 95.88 88 HIS A O 1
ATOM 705 N N . ARG A 1 89 ? -15.276 -2.756 6.406 1.00 95.56 89 ARG A N 1
ATOM 706 C CA . ARG A 1 89 ? -16.670 -2.313 6.537 1.00 95.56 89 ARG A CA 1
ATOM 707 C C . ARG A 1 89 ? -17.576 -3.449 7.010 1.00 95.56 89 ARG A C 1
ATOM 709 O O . ARG A 1 89 ? -18.270 -3.286 8.014 1.00 95.56 89 ARG A O 1
ATOM 716 N N . ARG A 1 90 ? -17.509 -4.613 6.352 1.00 96.38 90 ARG A N 1
ATOM 717 C CA . ARG A 1 90 ? -18.268 -5.818 6.739 1.00 96.38 90 ARG A CA 1
ATOM 718 C C . ARG A 1 90 ? -17.923 -6.284 8.149 1.00 96.38 90 ARG A C 1
ATOM 720 O O . ARG A 1 90 ? -18.815 -6.643 8.915 1.00 96.38 90 ARG A O 1
ATOM 727 N N . PHE A 1 91 ? -16.640 -6.254 8.517 1.00 96.69 91 PHE A N 1
ATOM 728 C CA . PHE A 1 91 ? -16.214 -6.571 9.877 1.00 96.69 91 PHE A CA 1
ATOM 729 C C . PHE A 1 91 ? -16.880 -5.629 10.887 1.00 96.69 91 PHE A C 1
ATOM 731 O O . PHE A 1 91 ? -17.514 -6.099 11.828 1.00 96.69 91 PHE A O 1
ATOM 738 N N . ARG A 1 92 ? -16.830 -4.310 10.675 1.00 95.81 92 ARG A N 1
ATOM 739 C CA . ARG A 1 92 ? -17.449 -3.338 11.590 1.00 95.81 92 ARG A CA 1
ATOM 740 C C . ARG A 1 92 ? -18.964 -3.497 11.690 1.00 95.81 92 ARG A C 1
ATOM 742 O O . ARG A 1 92 ? -19.489 -3.459 12.801 1.00 95.81 92 ARG A O 1
ATOM 749 N N . GLU A 1 93 ? -19.642 -3.727 10.568 1.00 96.31 93 GLU A N 1
ATOM 750 C CA . GLU A 1 93 ? -21.073 -4.055 10.529 1.00 96.31 93 GLU A CA 1
ATOM 751 C C . GLU A 1 93 ? -21.388 -5.302 11.369 1.00 96.31 93 GLU A C 1
ATOM 753 O O . GLU A 1 93 ? -22.302 -5.268 12.192 1.00 96.31 93 GLU A O 1
ATOM 758 N N . SER A 1 94 ? -20.582 -6.365 11.249 1.00 96.12 94 SER A N 1
ATOM 759 C CA . SER A 1 94 ? -20.742 -7.593 12.047 1.00 96.12 94 SER A CA 1
ATOM 760 C C . SER A 1 94 ? -20.564 -7.372 13.554 1.00 96.12 94 SER A C 1
ATOM 762 O O . SER A 1 94 ? -21.128 -8.110 14.356 1.00 96.12 94 SER A O 1
ATOM 764 N N . GLN A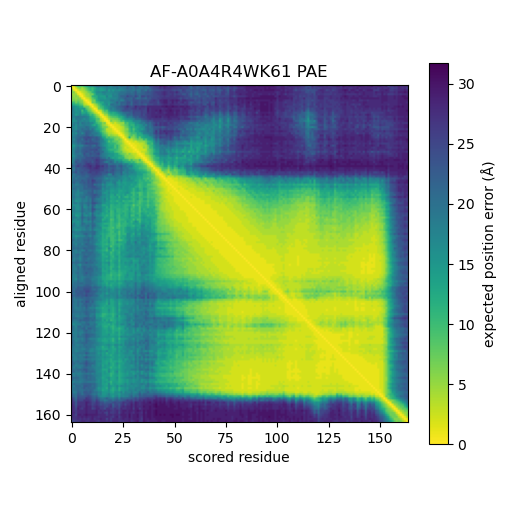 1 95 ? -19.803 -6.344 13.945 1.00 95.56 95 GLN A N 1
ATOM 765 C CA . GLN A 1 95 ? -19.589 -5.953 15.340 1.00 95.56 95 GLN A CA 1
ATOM 766 C C . GLN A 1 95 ? -20.644 -4.949 15.847 1.00 95.56 95 GLN A C 1
ATOM 768 O O . GLN A 1 95 ? -20.518 -4.440 16.960 1.00 95.56 95 GLN A O 1
ATOM 773 N N . GLY A 1 96 ? -21.659 -4.608 15.041 1.00 94.75 96 GLY A N 1
ATOM 774 C CA . GLY A 1 96 ? -22.663 -3.594 15.386 1.00 94.75 96 GLY A CA 1
ATOM 775 C C . GLY A 1 96 ? -22.097 -2.170 15.468 1.00 94.75 96 GLY A C 1
ATOM 776 O O . GLY A 1 96 ? -22.707 -1.283 16.067 1.00 94.75 96 GLY A O 1
ATOM 777 N N . LEU A 1 97 ? -20.914 -1.938 14.893 1.00 92.25 97 LEU A N 1
ATOM 778 C CA . LEU A 1 97 ? -20.268 -0.634 14.851 1.00 92.25 97 LEU A CA 1
ATOM 779 C C . LEU A 1 97 ? -20.718 0.141 13.611 1.00 92.25 97 LEU A C 1
ATOM 781 O O . LEU A 1 97 ? -21.175 -0.418 12.617 1.00 92.25 97 LEU A O 1
ATOM 785 N N . ARG A 1 98 ? -20.508 1.462 13.630 1.00 91.88 98 ARG A N 1
ATOM 786 C CA . ARG A 1 98 ? -20.651 2.288 12.425 1.00 91.88 98 ARG A CA 1
ATOM 787 C C . ARG A 1 98 ? -19.779 1.700 11.289 1.00 91.88 98 ARG A C 1
ATOM 789 O O . ARG A 1 98 ? -18.573 1.559 11.532 1.00 91.88 98 ARG A O 1
ATOM 796 N N . PRO A 1 99 ? -20.336 1.434 10.084 1.00 88.25 99 PRO A N 1
ATOM 797 C CA . PRO A 1 99 ? -19.631 0.740 8.998 1.00 88.25 99 PRO A CA 1
ATOM 798 C C . PRO A 1 99 ? -18.357 1.452 8.546 1.00 88.25 99 PRO A C 1
ATOM 800 O O . PRO A 1 99 ? -17.308 0.839 8.393 1.00 88.25 99 PRO A O 1
ATOM 803 N N . VAL A 1 100 ? -18.441 2.774 8.388 1.00 87.56 100 VAL A N 1
ATOM 804 C CA . VAL A 1 100 ? -17.311 3.623 8.003 1.00 87.56 100 VAL A CA 1
ATOM 805 C C . VAL A 1 100 ? -16.831 4.393 9.236 1.00 87.56 100 VAL A C 1
ATOM 807 O O . VAL A 1 100 ? -17.618 5.180 9.782 1.00 87.56 100 VAL A O 1
ATOM 810 N N . PRO A 1 101 ? -15.582 4.200 9.703 1.00 85.69 101 PRO A N 1
ATOM 811 C CA . PRO A 1 101 ? -15.013 4.960 10.816 1.00 85.69 101 PRO A CA 1
ATOM 812 C C . PRO A 1 101 ? -14.922 6.465 10.527 1.00 85.69 101 PRO A C 1
ATOM 814 O O . PRO A 1 101 ? -15.261 6.954 9.450 1.00 85.69 101 PRO A O 1
ATOM 817 N N . ARG A 1 102 ? -14.417 7.233 11.499 1.00 87.69 102 ARG A N 1
ATOM 818 C CA . ARG A 1 102 ? -14.002 8.615 11.224 1.00 87.69 102 ARG A CA 1
ATOM 819 C C . ARG A 1 102 ? -12.813 8.604 10.257 1.00 87.69 102 ARG A C 1
ATOM 821 O O . ARG A 1 102 ? -11.901 7.795 10.430 1.00 87.69 102 ARG A O 1
ATOM 828 N N . ALA A 1 103 ? -12.820 9.502 9.274 1.00 82.25 103 ALA A N 1
ATOM 829 C CA . ALA A 1 103 ? -11.806 9.553 8.216 1.00 82.25 103 ALA A CA 1
ATOM 830 C C . ALA A 1 103 ? -10.376 9.780 8.748 1.00 82.25 103 ALA A C 1
ATOM 832 O O . ALA A 1 103 ? -9.407 9.335 8.147 1.00 82.25 103 ALA A O 1
ATOM 833 N N . ASP A 1 104 ? -10.239 10.437 9.898 1.00 81.69 104 ASP A N 1
ATOM 834 C CA . ASP A 1 104 ? -8.967 10.724 10.566 1.00 81.69 104 ASP A CA 1
ATOM 835 C C . ASP A 1 104 ? -8.518 9.628 11.548 1.00 81.69 104 ASP A C 1
ATOM 837 O O . ASP A 1 104 ? -7.433 9.719 12.131 1.00 81.69 104 ASP A O 1
ATOM 841 N N . SER A 1 105 ? -9.329 8.583 11.738 1.00 90.12 105 SER A N 1
ATOM 842 C CA . SER A 1 105 ? -9.008 7.502 12.664 1.00 90.12 105 SER A CA 1
ATOM 843 C C . SER A 1 105 ? -7.733 6.764 12.250 1.00 90.12 105 SER A C 1
ATOM 845 O O . SER A 1 105 ? -7.435 6.587 11.067 1.00 90.12 105 SER A O 1
ATOM 847 N N . ALA A 1 106 ? -6.983 6.292 13.249 1.00 90.31 106 ALA A N 1
ATOM 848 C CA . ALA A 1 106 ? -5.754 5.539 13.021 1.00 90.31 106 ALA A CA 1
ATOM 849 C C . ALA A 1 106 ? -5.984 4.300 12.138 1.00 90.31 106 ALA A C 1
ATOM 851 O O . ALA A 1 106 ? -5.106 3.962 11.355 1.00 90.31 106 ALA A O 1
ATOM 852 N N . VAL A 1 107 ? -7.160 3.662 12.225 1.00 93.25 107 VAL A N 1
ATOM 853 C CA . VAL A 1 107 ? -7.500 2.472 11.432 1.00 93.25 107 VAL A CA 1
ATOM 854 C C . VAL A 1 107 ? -7.655 2.787 9.942 1.00 93.25 107 VAL A C 1
ATOM 856 O O . VAL A 1 107 ? -7.033 2.110 9.134 1.00 93.25 107 VAL A O 1
ATOM 859 N N . VAL A 1 108 ? -8.382 3.852 9.577 1.00 90.62 108 VAL A N 1
ATOM 860 C CA . VAL A 1 108 ? -8.562 4.267 8.169 1.00 90.62 108 VAL A CA 1
ATOM 861 C C . VAL A 1 108 ? -7.226 4.699 7.575 1.00 90.62 108 VAL A C 1
ATOM 863 O O . VAL A 1 108 ? -6.814 4.213 6.529 1.00 90.62 108 VAL A O 1
ATOM 866 N N . ARG A 1 109 ? -6.488 5.542 8.305 1.00 89.50 109 ARG A N 1
ATOM 867 C CA . ARG A 1 109 ? -5.180 6.033 7.859 1.00 89.50 109 ARG A CA 1
ATOM 868 C C . ARG A 1 109 ? -4.141 4.920 7.725 1.00 89.50 109 ARG A C 1
ATOM 870 O O . ARG A 1 109 ? -3.260 5.014 6.877 1.00 89.50 109 ARG A O 1
ATOM 877 N N . LEU A 1 110 ? -4.205 3.898 8.581 1.00 89.19 110 LEU A N 1
ATOM 878 C CA . LEU A 1 110 ? -3.348 2.724 8.466 1.00 89.19 110 LEU A CA 1
ATOM 879 C C . LEU A 1 110 ? -3.744 1.883 7.253 1.00 89.19 110 LEU A C 1
ATOM 881 O O . LEU A 1 110 ? -2.864 1.498 6.491 1.00 89.19 110 LEU A O 1
ATOM 885 N N . LEU A 1 111 ? -5.041 1.647 7.056 1.00 89.25 111 LEU A N 1
ATOM 886 C CA . LEU A 1 111 ? -5.579 0.870 5.941 1.00 89.25 111 LEU A CA 1
ATOM 887 C C . LEU A 1 111 ? -5.153 1.435 4.579 1.00 89.25 111 LEU A C 1
ATOM 88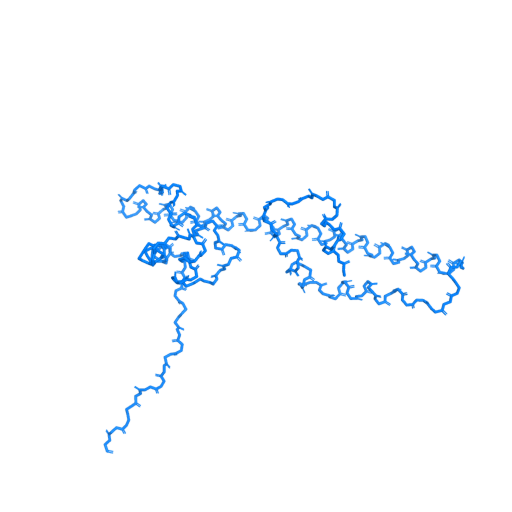9 O O . LEU A 1 111 ? -4.675 0.684 3.733 1.00 89.25 111 LEU A O 1
ATOM 893 N N . ASP A 1 112 ? -5.213 2.758 4.417 1.00 86.00 112 ASP A N 1
ATOM 894 C CA . ASP A 1 112 ? -4.756 3.451 3.204 1.00 86.00 112 ASP A CA 1
ATOM 895 C C . ASP A 1 112 ? -3.236 3.366 2.997 1.00 86.00 112 ASP A C 1
ATOM 897 O O . ASP A 1 112 ? -2.740 3.474 1.876 1.00 86.00 112 ASP A O 1
ATOM 901 N N . PHE A 1 113 ? -2.475 3.184 4.077 1.00 82.88 113 PHE A N 1
ATOM 902 C CA . PHE A 1 113 ? -1.018 3.148 4.030 1.00 82.88 113 PHE A CA 1
ATOM 903 C C . PHE A 1 113 ? -0.437 1.745 3.816 1.00 82.88 113 PHE A C 1
ATOM 905 O O . PHE A 1 113 ? 0.664 1.616 3.275 1.00 82.88 113 PHE A O 1
ATOM 912 N N . LEU A 1 114 ? -1.147 0.690 4.224 1.00 82.19 114 LEU A N 1
ATOM 913 C CA . LEU A 1 114 ? -0.658 -0.692 4.167 1.00 82.19 114 LEU A CA 1
ATOM 914 C C . LEU A 1 114 ? -0.100 -1.135 2.800 1.00 82.19 114 LEU A C 1
ATOM 916 O O . LEU A 1 114 ? 0.921 -1.826 2.811 1.00 82.19 114 LEU A O 1
ATOM 920 N N . PRO A 1 115 ? -0.650 -0.723 1.637 1.00 78.56 115 PRO A N 1
ATOM 921 C CA . PRO A 1 115 ? -0.064 -1.080 0.343 1.00 78.56 115 PRO A CA 1
ATOM 922 C C . PRO A 1 115 ? 1.385 -0.591 0.168 1.00 78.56 115 PRO A C 1
ATOM 924 O O . PRO A 1 115 ? 2.199 -1.256 -0.468 1.00 78.56 115 PRO A O 1
ATOM 927 N N . ALA A 1 116 ? 1.736 0.552 0.769 1.00 73.19 116 ALA A N 1
ATOM 928 C CA . ALA A 1 116 ? 3.085 1.115 0.708 1.00 73.19 116 ALA A CA 1
ATOM 929 C C . ALA A 1 116 ? 4.047 0.487 1.734 1.00 73.19 116 ALA A C 1
ATOM 931 O O . ALA A 1 116 ? 5.265 0.536 1.548 1.00 73.19 116 ALA A O 1
ATOM 932 N N . ALA A 1 117 ? 3.521 -0.094 2.815 1.00 73.50 117 ALA A N 1
ATOM 933 C CA . ALA A 1 117 ? 4.307 -0.786 3.831 1.00 73.50 117 ALA A CA 1
ATOM 934 C C . ALA A 1 117 ? 3.495 -1.935 4.463 1.00 73.50 117 ALA A C 1
ATOM 936 O O . ALA A 1 117 ? 2.839 -1.744 5.490 1.00 73.50 117 ALA A O 1
ATOM 937 N N . PRO A 1 118 ? 3.577 -3.155 3.906 1.00 76.69 118 PRO A N 1
ATOM 938 C CA . PRO A 1 118 ? 2.778 -4.293 4.372 1.00 76.69 118 PRO A CA 1
ATOM 939 C C . PRO A 1 118 ? 3.288 -4.892 5.693 1.00 76.69 118 PRO A C 1
ATOM 941 O O . PRO A 1 118 ? 2.644 -5.751 6.290 1.00 76.69 118 PRO A O 1
ATOM 944 N N . LEU A 1 119 ? 4.463 -4.459 6.160 1.00 83.06 119 LEU A N 1
ATOM 945 C CA . LEU A 1 119 ? 5.070 -4.894 7.413 1.00 83.06 119 LEU A CA 1
ATOM 946 C C . LEU A 1 119 ? 5.104 -3.727 8.390 1.00 83.06 119 LEU A C 1
ATOM 948 O O . LEU A 1 119 ? 5.924 -2.814 8.277 1.00 83.06 119 LEU A O 1
ATOM 952 N N . VAL A 1 120 ? 4.219 -3.782 9.376 1.00 83.44 120 VAL A N 1
ATOM 953 C CA . VAL A 1 120 ? 4.060 -2.726 10.370 1.00 83.44 120 VAL A CA 1
ATOM 954 C C . VAL A 1 120 ? 4.088 -3.292 11.782 1.00 83.44 120 VAL A C 1
ATOM 956 O O . VAL A 1 120 ? 3.636 -4.401 12.053 1.00 83.44 120 VAL A O 1
ATOM 959 N N . THR A 1 121 ? 4.630 -2.499 12.700 1.00 88.12 121 THR A N 1
ATOM 960 C CA . THR A 1 121 ? 4.535 -2.721 14.147 1.00 88.12 121 THR A CA 1
ATOM 961 C C . THR A 1 121 ? 3.794 -1.550 14.775 1.00 88.12 121 THR A C 1
ATOM 963 O O . THR A 1 121 ? 3.714 -0.480 14.167 1.00 88.12 121 THR A O 1
ATOM 966 N N . ALA A 1 122 ? 3.327 -1.693 16.018 1.00 89.69 122 ALA A N 1
ATOM 967 C CA . ALA A 1 122 ? 2.708 -0.579 16.743 1.00 89.69 122 ALA A CA 1
ATOM 968 C C . ALA A 1 122 ? 3.620 0.662 16.781 1.00 89.69 122 ALA A C 1
ATOM 970 O O . ALA A 1 12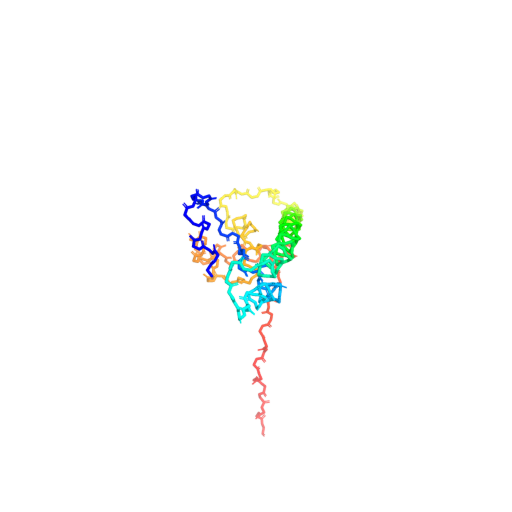2 ? 3.152 1.778 16.569 1.00 89.69 122 ALA A O 1
ATOM 971 N N . ARG A 1 123 ? 4.937 0.466 16.940 1.00 83.88 123 ARG A N 1
ATOM 972 C CA . ARG A 1 123 ? 5.935 1.546 16.914 1.00 83.88 123 ARG A CA 1
ATOM 973 C C . ARG A 1 123 ? 6.025 2.220 15.543 1.00 83.88 123 ARG A C 1
ATOM 975 O O . ARG A 1 123 ? 6.074 3.446 15.474 1.00 83.88 123 ARG A O 1
ATOM 982 N N . THR A 1 124 ? 6.029 1.438 14.462 1.00 85.44 124 THR A N 1
ATOM 983 C CA . THR A 1 124 ? 6.061 1.976 13.092 1.00 85.44 124 THR A CA 1
ATOM 984 C C . THR A 1 124 ? 4.810 2.809 12.810 1.00 85.44 124 THR A C 1
ATOM 986 O O . THR A 1 124 ? 4.924 3.932 12.327 1.00 85.44 124 THR A O 1
ATOM 989 N N . VAL A 1 125 ? 3.628 2.300 13.177 1.00 86.44 125 VAL A N 1
ATOM 990 C CA . VAL A 1 125 ? 2.343 2.996 12.996 1.00 86.44 125 VAL A CA 1
ATOM 991 C C . VAL A 1 125 ? 2.284 4.279 13.824 1.00 86.44 125 VAL A C 1
ATOM 993 O O . VAL A 1 125 ? 1.838 5.308 13.324 1.00 86.44 125 VAL A O 1
ATOM 996 N N . GLN A 1 126 ? 2.777 4.246 15.065 1.00 89.56 126 GLN A N 1
ATOM 997 C CA . GLN A 1 126 ? 2.839 5.416 15.937 1.00 89.56 126 GLN A CA 1
ATOM 998 C C . GLN A 1 126 ? 3.629 6.561 15.290 1.00 89.56 126 GLN A C 1
ATOM 1000 O O . GLN A 1 126 ? 3.126 7.680 15.206 1.00 89.56 126 GLN A O 1
ATOM 1005 N N . GLY A 1 127 ? 4.847 6.278 14.815 1.00 84.81 127 GLY A N 1
ATOM 1006 C CA . GLY A 1 127 ? 5.701 7.284 14.182 1.00 84.81 127 GLY A CA 1
ATOM 1007 C C . GLY A 1 127 ? 5.118 7.792 12.867 1.00 84.81 127 GLY A C 1
ATOM 1008 O O . GLY A 1 127 ? 5.035 8.995 12.644 1.00 84.81 127 GLY A O 1
ATOM 1009 N N . LEU A 1 128 ? 4.651 6.874 12.024 1.00 84.31 128 LEU A N 1
ATOM 1010 C CA . LEU A 1 128 ? 4.116 7.202 10.711 1.00 84.31 128 LEU A CA 1
ATOM 1011 C C . LEU A 1 128 ? 2.830 8.034 10.784 1.00 84.31 128 LEU A C 1
ATOM 1013 O O . LEU A 1 128 ? 2.685 9.029 10.077 1.00 84.31 128 LEU A O 1
ATOM 1017 N N . LEU A 1 129 ? 1.878 7.617 11.619 1.00 86.69 129 LEU A N 1
ATOM 1018 C CA . LEU A 1 129 ? 0.578 8.274 11.705 1.00 86.69 129 LEU A CA 1
ATOM 1019 C C . LEU A 1 129 ? 0.560 9.405 12.737 1.00 86.69 129 LEU A C 1
ATOM 1021 O O . LEU A 1 129 ? -0.431 10.136 12.797 1.00 86.69 129 LEU A O 1
ATOM 1025 N N . SER A 1 130 ? 1.635 9.584 13.511 1.00 89.56 130 SER A N 1
ATOM 1026 C CA . SER A 1 130 ? 1.703 10.551 14.616 1.00 89.56 130 SER A CA 1
ATOM 1027 C C . SER A 1 130 ? 0.525 10.397 15.587 1.00 89.56 130 SER A C 1
ATOM 1029 O O . SER A 1 130 ? -0.105 11.367 16.000 1.00 89.56 130 SER A O 1
ATOM 1031 N N . VAL A 1 131 ? 0.196 9.146 15.912 1.00 92.56 131 VAL A N 1
ATOM 1032 C CA . VAL A 1 131 ? -0.857 8.778 16.871 1.00 92.56 131 VAL A CA 1
ATOM 1033 C C . VAL A 1 131 ? -0.228 8.260 18.161 1.00 92.56 131 VAL A C 1
ATOM 1035 O O . VAL A 1 131 ? 0.975 8.020 18.222 1.00 92.56 131 VAL A O 1
ATOM 1038 N N . THR A 1 132 ? -1.019 8.073 19.215 1.00 95.25 132 THR A N 1
ATOM 1039 C CA . THR A 1 132 ? -0.520 7.457 20.451 1.00 95.25 132 THR A CA 1
ATOM 1040 C C . THR A 1 132 ? -0.267 5.958 20.252 1.00 95.25 132 THR A C 1
ATOM 1042 O O . THR A 1 132 ? -0.892 5.314 19.408 1.00 95.25 132 THR A O 1
ATOM 1045 N N . HIS A 1 133 ? 0.630 5.370 21.050 1.00 93.56 133 HIS A N 1
ATOM 1046 C CA . HIS A 1 133 ? 0.894 3.928 20.991 1.00 93.56 133 HIS A CA 1
ATOM 1047 C C . HIS A 1 133 ? -0.373 3.068 21.210 1.00 93.56 133 HIS A C 1
ATOM 1049 O O . HIS A 1 133 ? -0.567 2.117 20.452 1.00 93.56 133 HIS A O 1
ATOM 1055 N N . PRO A 1 134 ? -1.279 3.386 22.166 1.00 96.44 134 PRO A N 1
ATOM 1056 C CA . PRO A 1 134 ? -2.551 2.673 22.293 1.00 96.44 134 PRO A CA 1
ATOM 1057 C C . PRO A 1 134 ? -3.431 2.767 21.041 1.00 96.44 134 PRO A C 1
ATOM 1059 O O . PRO A 1 134 ? -3.964 1.750 20.613 1.00 96.44 134 PRO A O 1
ATOM 1062 N N . ALA A 1 135 ? -3.530 3.942 20.405 1.00 93.50 135 ALA A N 1
ATOM 1063 C CA . ALA A 1 135 ? -4.308 4.108 19.175 1.00 93.50 135 ALA A CA 1
ATOM 1064 C C . ALA A 1 135 ? -3.720 3.301 18.004 1.00 93.50 135 ALA A C 1
ATOM 1066 O O . ALA A 1 135 ? -4.460 2.687 17.238 1.00 93.50 135 ALA A O 1
ATOM 1067 N N . ALA A 1 136 ? -2.389 3.258 17.886 1.00 93.00 136 ALA A N 1
ATOM 1068 C CA . ALA A 1 136 ? -1.698 2.425 16.905 1.00 93.00 136 ALA A CA 1
ATOM 1069 C C . ALA A 1 136 ? -1.961 0.928 17.134 1.00 93.00 136 ALA A C 1
ATOM 1071 O O . ALA A 1 136 ? -2.256 0.197 16.191 1.00 93.00 136 ALA A O 1
ATOM 1072 N N . ARG A 1 137 ? -1.879 0.471 18.390 1.00 95.12 137 ARG A N 1
ATOM 1073 C CA . ARG A 1 137 ? -2.154 -0.922 18.760 1.00 95.12 137 ARG A CA 1
ATOM 1074 C C . ARG A 1 137 ? -3.605 -1.306 18.477 1.00 95.12 137 ARG A C 1
ATOM 1076 O O . ARG A 1 137 ? -3.830 -2.330 17.847 1.00 95.12 137 ARG A O 1
ATOM 1083 N N . GLN A 1 138 ? -4.555 -0.459 18.864 1.00 95.50 138 GLN A N 1
ATOM 1084 C CA . GLN A 1 138 ? -5.976 -0.679 18.605 1.00 95.50 138 GLN A CA 1
ATOM 1085 C C . GLN A 1 138 ? -6.268 -0.785 17.102 1.00 95.50 138 GLN A C 1
ATOM 1087 O O . GLN A 1 138 ? -7.009 -1.668 16.687 1.00 95.50 138 GLN A O 1
ATOM 1092 N N . ALA A 1 139 ? -5.655 0.068 16.273 1.00 94.06 139 ALA A N 1
ATOM 1093 C CA . ALA A 1 139 ? -5.798 -0.016 14.820 1.00 94.06 139 ALA A CA 1
ATOM 1094 C C . ALA A 1 139 ? -5.264 -1.346 14.258 1.00 94.06 139 ALA A C 1
ATOM 1096 O O . ALA A 1 139 ? -5.914 -1.958 13.416 1.00 94.06 139 ALA A O 1
ATOM 1097 N N . LEU A 1 140 ? -4.105 -1.815 14.737 1.00 94.38 140 LEU A N 1
ATOM 1098 C CA . LEU A 1 140 ? -3.535 -3.103 14.326 1.00 94.38 140 LEU A CA 1
ATOM 1099 C C . LEU A 1 140 ? -4.407 -4.289 14.756 1.00 94.38 140 LEU A C 1
ATOM 1101 O O . LEU A 1 140 ? -4.611 -5.207 13.968 1.00 94.38 140 LEU A O 1
ATOM 1105 N N . GLU A 1 141 ? -4.921 -4.265 15.986 1.00 95.25 141 GLU A N 1
ATOM 1106 C CA . GLU A 1 141 ? -5.827 -5.291 16.512 1.00 95.25 141 GLU A CA 1
ATOM 1107 C C . GLU A 1 141 ? -7.136 -5.329 15.714 1.00 95.25 141 GLU A C 1
ATOM 1109 O O . GLU A 1 141 ? -7.574 -6.406 15.320 1.00 95.25 141 GLU A O 1
ATOM 1114 N N . GLU A 1 142 ? -7.714 -4.169 15.388 1.00 95.56 142 GLU A N 1
ATOM 1115 C CA . GLU A 1 142 ? -8.937 -4.076 14.584 1.00 95.56 142 GLU A CA 1
ATOM 1116 C C . GLU A 1 142 ? -8.730 -4.606 13.155 1.00 95.56 142 GLU A C 1
ATOM 1118 O O . GLU A 1 142 ? -9.521 -5.421 12.682 1.00 95.56 142 GLU A O 1
ATOM 1123 N N . LEU A 1 143 ? -7.648 -4.211 12.472 1.00 94.75 143 L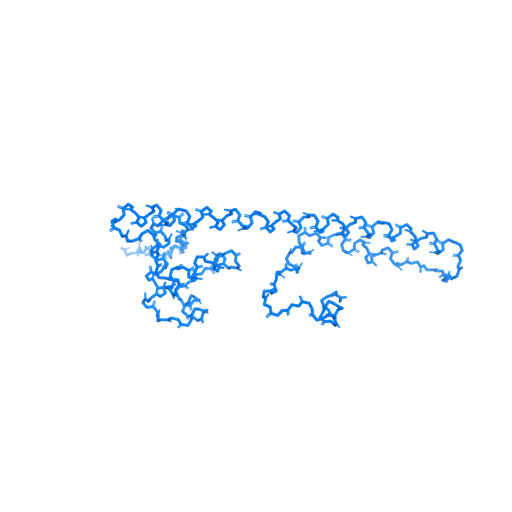EU A N 1
ATOM 1124 C CA . LEU A 1 143 ? -7.336 -4.726 11.130 1.00 94.75 143 LEU A CA 1
ATOM 1125 C C . LEU A 1 143 ? -6.970 -6.214 11.144 1.00 94.75 143 LEU A C 1
ATOM 1127 O O . LEU A 1 143 ? -7.220 -6.920 10.166 1.00 94.75 143 LEU A O 1
ATOM 1131 N N . SER A 1 144 ? -6.395 -6.715 12.238 1.00 95.06 144 SER A N 1
ATOM 1132 C CA . SER A 1 144 ? -6.134 -8.145 12.382 1.00 95.06 144 SER A CA 1
ATOM 1133 C C . SER A 1 144 ? -7.416 -8.940 12.614 1.00 95.06 144 SER A C 1
ATOM 1135 O O . SER A 1 144 ? -7.624 -9.959 11.957 1.00 95.06 144 SER A O 1
ATOM 1137 N N . ALA A 1 145 ? -8.323 -8.435 13.453 1.00 94.75 145 ALA A N 1
ATOM 1138 C CA . ALA A 1 145 ? -9.646 -9.018 13.658 1.00 94.75 145 ALA A CA 1
ATOM 1139 C C . ALA A 1 145 ? -10.495 -9.009 12.373 1.00 94.75 145 ALA A C 1
ATOM 1141 O O . ALA A 1 145 ? -11.242 -9.952 12.123 1.00 94.75 145 ALA A O 1
ATOM 1142 N N . ALA A 1 146 ? -10.324 -7.995 11.518 1.00 95.50 146 ALA A N 1
ATOM 1143 C CA . ALA A 1 146 ? -10.928 -7.936 10.188 1.00 95.50 146 ALA A CA 1
ATOM 1144 C C . ALA A 1 146 ? -10.271 -8.880 9.155 1.00 95.50 146 ALA A C 1
ATOM 1146 O O . ALA A 1 146 ? -10.712 -8.922 8.007 1.00 95.50 146 ALA A O 1
ATOM 1147 N N . GLY A 1 147 ? -9.213 -9.618 9.512 1.00 93.62 147 GLY A N 1
ATOM 1148 C CA . GLY A 1 147 ? -8.504 -10.516 8.594 1.00 93.62 147 GLY A CA 1
ATOM 1149 C C . GLY A 1 147 ? -7.730 -9.787 7.489 1.00 93.62 147 GLY A C 1
ATOM 1150 O O . GLY A 1 147 ? -7.563 -10.323 6.395 1.00 93.62 147 GLY A O 1
ATOM 1151 N N . ILE A 1 148 ? -7.316 -8.543 7.739 1.00 93.94 148 ILE A N 1
ATOM 1152 C CA . ILE A 1 148 ? -6.483 -7.739 6.827 1.00 93.94 148 ILE A CA 1
ATOM 1153 C C . ILE A 1 148 ? -5.009 -7.871 7.224 1.00 93.94 148 ILE A C 1
ATOM 1155 O O . ILE A 1 148 ? -4.136 -7.970 6.367 1.00 93.94 148 ILE A O 1
ATOM 1159 N N . LEU A 1 149 ? -4.730 -7.922 8.531 1.00 92.69 149 LEU A N 1
ATOM 1160 C CA . LEU A 1 149 ? -3.391 -8.149 9.069 1.00 92.69 149 LEU A CA 1
ATOM 1161 C C . LEU A 1 149 ? -3.280 -9.498 9.771 1.00 92.69 149 LEU A C 1
ATOM 1163 O O . LEU A 1 149 ? -4.152 -9.909 10.536 1.00 92.69 149 LEU A O 1
ATOM 1167 N N . HIS A 1 150 ? -2.134 -10.144 9.590 1.00 90.69 150 HIS A N 1
ATOM 1168 C CA . HIS A 1 150 ? -1.808 -11.384 10.278 1.00 90.69 150 HIS A CA 1
ATOM 1169 C C . HIS A 1 150 ? -0.591 -11.169 11.180 1.00 90.69 150 HIS A C 1
ATOM 1171 O O . HIS A 1 150 ? 0.447 -10.698 10.700 1.00 90.69 150 HIS A O 1
ATOM 1177 N N . PRO A 1 151 ? -0.678 -11.509 12.480 1.00 85.69 151 PRO A N 1
ATOM 1178 C CA . PRO A 1 151 ? 0.475 -11.480 13.360 1.00 85.69 151 PRO A CA 1
ATOM 1179 C C . PRO A 1 151 ? 1.577 -12.375 12.801 1.00 85.69 151 PRO A C 1
ATOM 1181 O O . PRO A 1 151 ? 1.379 -13.567 12.550 1.00 85.69 151 PRO A O 1
ATOM 1184 N N . LYS A 1 152 ? 2.772 -11.812 12.636 1.00 78.94 152 LYS A N 1
ATOM 1185 C CA . LYS A 1 152 ? 3.959 -12.622 12.393 1.00 78.94 152 LYS A CA 1
ATOM 1186 C C . LYS A 1 152 ? 4.375 -13.219 13.733 1.00 78.94 152 LYS A C 1
ATOM 1188 O O . LYS A 1 152 ? 4.982 -12.526 14.545 1.00 78.94 152 LYS A O 1
ATOM 1193 N N . HIS A 1 153 ? 4.035 -14.483 13.970 1.00 58.50 153 HIS A N 1
ATOM 1194 C CA . HIS A 1 153 ? 4.562 -15.224 15.112 1.00 58.50 153 HIS A CA 1
ATOM 1195 C C . HIS A 1 153 ? 6.091 -15.243 14.990 1.00 58.50 153 HIS A C 1
ATOM 1197 O O . HIS A 1 153 ? 6.654 -15.792 14.038 1.00 58.50 153 HIS A O 1
ATOM 1203 N N . GLY A 1 154 ? 6.769 -14.546 15.901 1.00 46.25 154 GLY A N 1
ATOM 1204 C CA . GLY A 1 154 ? 8.209 -14.664 16.053 1.00 46.25 154 GLY A CA 1
ATOM 1205 C C . GLY A 1 154 ? 8.522 -16.086 16.496 1.00 46.25 154 GLY A C 1
ATOM 1206 O O . GLY A 1 154 ? 7.850 -16.610 17.375 1.00 46.25 154 GLY A O 1
ATOM 1207 N N . ARG A 1 155 ? 9.511 -16.705 15.849 1.00 39.44 155 ARG A N 1
ATOM 1208 C CA . ARG A 1 155 ? 10.119 -17.981 16.233 1.00 39.44 155 ARG A CA 1
ATOM 1209 C C . ARG A 1 155 ? 10.296 -18.008 17.757 1.00 39.44 155 ARG A C 1
ATOM 1211 O O . ARG A 1 155 ? 11.094 -17.230 18.273 1.00 39.44 155 ARG A O 1
ATOM 1218 N N . GLU A 1 156 ? 9.519 -18.843 18.439 1.00 42.72 156 GLU A N 1
ATOM 1219 C CA . GLU A 1 156 ? 9.611 -19.024 19.885 1.00 42.72 156 GLU A CA 1
ATOM 1220 C C . GLU A 1 156 ? 11.035 -19.450 20.248 1.00 42.72 156 GLU A C 1
ATOM 1222 O O . GLU A 1 156 ? 11.624 -20.358 19.649 1.00 42.72 156 GLU A O 1
ATOM 1227 N N . GLU A 1 157 ? 11.606 -18.725 21.202 1.00 39.28 157 GLU A N 1
ATOM 1228 C CA . GLU A 1 157 ? 12.864 -19.044 21.847 1.00 39.28 157 GLU A CA 1
ATOM 1229 C C . GLU A 1 157 ? 12.780 -20.464 22.423 1.00 39.28 157 GLU A C 1
ATOM 1231 O O . GLU A 1 157 ? 11.861 -20.799 23.170 1.00 39.28 157 GLU A O 1
ATOM 1236 N N . HIS A 1 158 ? 13.757 -21.311 22.086 1.00 38.00 158 HIS A N 1
ATOM 1237 C CA . HIS A 1 158 ? 14.031 -22.534 22.834 1.00 38.00 158 HIS A CA 1
ATOM 1238 C C . HIS A 1 158 ? 14.376 -22.150 24.279 1.00 38.00 158 HIS A C 1
ATOM 1240 O O . HIS A 1 158 ? 15.530 -21.880 24.608 1.00 38.00 158 HIS A O 1
ATOM 1246 N N . GLN A 1 159 ? 13.371 -22.135 25.147 1.00 44.53 159 GLN A N 1
ATOM 1247 C CA . GLN A 1 159 ? 13.556 -22.117 26.589 1.00 44.53 159 GLN A CA 1
ATOM 1248 C C . GLN A 1 159 ? 12.565 -23.090 27.243 1.00 44.53 159 GLN A C 1
ATOM 1250 O O . GLN A 1 159 ? 11.638 -22.713 27.946 1.00 44.53 159 GLN A O 1
ATOM 1255 N N . GLY A 1 160 ? 12.784 -24.382 26.983 1.00 35.53 160 GLY A N 1
ATOM 1256 C CA . GLY A 1 160 ? 12.343 -25.493 27.831 1.00 35.53 160 GLY A CA 1
ATOM 1257 C C . GLY A 1 160 ? 13.600 -26.163 28.385 1.00 35.53 160 GLY A C 1
ATOM 1258 O O . GLY A 1 160 ? 14.327 -26.816 27.649 1.00 35.53 160 GLY A O 1
ATOM 1259 N N . VAL A 1 161 ? 14.047 -25.774 29.578 1.00 42.69 161 VAL A N 1
ATOM 1260 C CA . VAL A 1 161 ? 13.917 -26.589 30.796 1.00 42.69 161 VAL A CA 1
ATOM 1261 C C . VAL A 1 161 ? 14.389 -28.033 30.586 1.00 42.69 161 VAL A C 1
ATOM 1263 O O . VAL A 1 161 ? 13.622 -28.897 30.184 1.00 42.69 161 VAL A O 1
ATOM 1266 N N . SER A 1 162 ? 15.633 -28.304 30.979 1.00 36.12 162 SER A N 1
ATOM 1267 C CA . SER A 1 162 ? 15.972 -29.584 31.601 1.00 36.12 162 SER A CA 1
ATOM 1268 C C . SER A 1 162 ? 16.624 -29.283 32.946 1.00 36.12 162 SER A C 1
ATOM 1270 O O . SER A 1 162 ? 17.832 -29.087 33.051 1.00 36.12 162 SER A O 1
ATOM 1272 N N . ARG A 1 163 ? 15.778 -29.166 33.972 1.00 42.88 163 ARG A N 1
ATOM 1273 C CA . ARG A 1 163 ? 16.149 -29.492 35.347 1.00 42.88 163 ARG A CA 1
ATOM 1274 C C . ARG A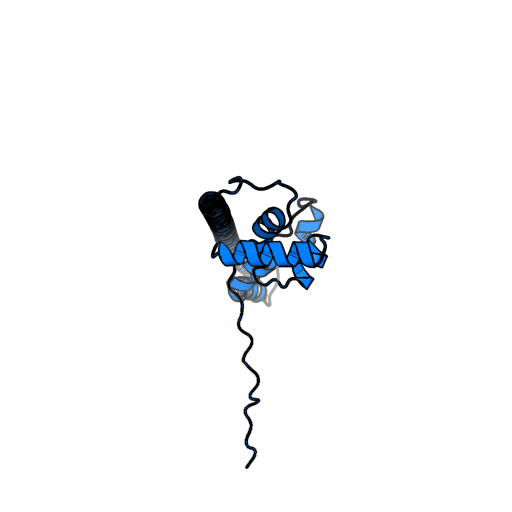 1 163 ? 15.692 -30.925 35.578 1.00 42.88 163 ARG A C 1
ATOM 1276 O O . ARG A 1 163 ? 14.489 -31.162 35.563 1.00 42.88 163 ARG A O 1
ATOM 1283 N N . SER A 1 164 ? 16.649 -31.814 35.802 1.00 53.84 164 SER A N 1
ATOM 1284 C CA . SER A 1 164 ? 16.618 -32.850 36.835 1.00 53.84 164 SER A CA 1
ATOM 1285 C C . SER A 1 164 ? 18.007 -33.446 36.967 1.00 53.84 164 SER A C 1
ATOM 1287 O O . SER A 1 164 ? 18.617 -33.723 35.913 1.00 53.84 164 SER A O 1
#

Radius of gyration: 24.38 Å; Cα contacts (8 Å, |Δi|>4): 85; chains: 1; bounding box: 57×52×78 Å

Solvent-accessible surface area (backbone atoms only — not comparable to full-atom values): 9962 Å² total; per-residue (Å²): 137,61,71,70,64,56,63,76,71,74,81,76,93,73,79,84,70,61,59,68,58,67,46,57,79,44,46,66,62,58,51,53,55,63,58,72,69,74,69,95,65,68,83,83,40,72,65,44,51,51,53,49,52,56,48,49,54,54,50,51,54,52,48,53,55,50,50,56,51,52,51,52,53,52,50,54,54,48,54,54,50,52,51,50,54,51,41,43,26,54,40,27,46,76,70,76,41,72,49,73,72,60,81,84,35,58,45,52,53,45,62,75,42,32,87,84,47,82,80,76,48,43,68,54,42,14,67,73,68,70,48,53,60,70,53,25,40,51,26,51,52,52,38,30,75,39,70,76,43,76,85,79,80,70,83,76,76,93,79,78,85,85,86,130

pLDDT: mean 71.89, std 20.66, range [32.94, 96.69]

Sequence (164 aa):
MVHTVLTRRGLTTRAILPISLVLLTRSDAYIRGLTAYRYAGDAGSPEARQGIDAWLRVFLAATVTAAEQAERFADELEEMREEWHERHRRFRESQGLRPVPRADSAVVRLLDFLPAAPLVTARTVQGLLSVTHPAARQALEELSAAGILHPKHGREEHQGVSRS

Mean predicted aligned error: 13.87 Å

Foldseek 3Di:
DVVVVVVVVPPDDDDPPCPVVLCVVVVVLVVVLVVLPPDPDDCPDPVNVVSVVVSVVSVVVVVVVSVVVVVVVVVVLVVLLVVLLVLLLVLCVVVVHHSDDDCLQLLNVVSVCCSVPVDDDLVRSCVVSVDDSVSSVVSQVSSVSSVNDDDDPDDDDPDDDDDD